Protein AF-Q4JM76-F1 (afdb_monomer_lite)

Secondary structure (DSSP, 8-state):
-TTS--B---TTS-S-PBPTTTSTTTS-HHHHHHHHHHHHHHHHHHHHHHHHHHHHTT-

Structure (mmCIF, N/CA/C/O backbone):
data_AF-Q4JM76-F1
#
_entry.id   AF-Q4JM76-F1
#
loop_
_atom_site.group_PDB
_atom_site.id
_atom_site.type_symbol
_atom_site.label_atom_id
_atom_site.label_alt_id
_atom_site.label_comp_id
_atom_site.label_asym_id
_atom_site.label_entity_id
_atom_site.label_seq_id
_atom_site.pdbx_PDB_ins_code
_atom_site.Cartn_x
_atom_site.Cartn_y
_atom_site.Cartn_z
_atom_site.occupancy
_atom_site.B_iso_or_equiv
_atom_site.auth_seq_id
_atom_site.auth_comp_id
_atom_site.auth_asym_id
_atom_site.auth_atom_id
_atom_site.pdbx_PDB_model_num
ATOM 1 N N . VAL A 1 1 ? -3.228 -7.308 -14.276 1.00 48.38 1 VAL A N 1
ATOM 2 C CA . VAL A 1 1 ? -3.744 -6.800 -15.572 1.00 48.38 1 VAL A CA 1
ATOM 3 C C . VAL A 1 1 ? -4.543 -7.939 -16.174 1.00 48.38 1 VAL A C 1
ATOM 5 O O . VAL A 1 1 ? -4.141 -9.068 -15.949 1.00 48.38 1 VAL A O 1
ATOM 8 N N . ASP A 1 2 ? -5.705 -7.685 -16.779 1.00 71.81 2 ASP A N 1
ATOM 9 C CA . ASP A 1 2 ? -6.578 -8.732 -17.355 1.00 71.81 2 ASP A CA 1
ATOM 10 C C . ASP A 1 2 ? -6.979 -9.871 -16.390 1.00 71.81 2 ASP A C 1
ATOM 12 O O . ASP A 1 2 ? -7.225 -11.001 -16.793 1.00 71.81 2 ASP A O 1
ATOM 16 N N . GLY A 1 3 ? -7.054 -9.573 -15.086 1.00 65.25 3 GLY A N 1
ATOM 17 C CA . GLY A 1 3 ? -7.331 -10.568 -14.041 1.00 65.25 3 GLY A CA 1
ATOM 18 C C . GLY A 1 3 ? -6.110 -11.375 -13.577 1.00 65.25 3 GLY A C 1
ATOM 19 O O . GLY A 1 3 ? -6.207 -12.070 -12.569 1.00 65.25 3 GLY A O 1
ATOM 20 N N . GLU A 1 4 ? -4.951 -11.230 -14.225 1.00 67.38 4 GLU A N 1
ATOM 21 C CA . GLU A 1 4 ? -3.690 -11.849 -13.806 1.00 67.38 4 GLU A CA 1
ATOM 22 C C . GLU A 1 4 ? -2.938 -10.993 -12.773 1.00 67.38 4 GLU A C 1
ATOM 24 O O . GLU A 1 4 ? -2.898 -9.748 -12.848 1.00 67.38 4 GLU A O 1
ATOM 29 N N . LEU A 1 5 ? -2.321 -11.677 -11.799 1.00 60.88 5 LEU A N 1
ATOM 30 C CA . LEU A 1 5 ? -1.510 -11.083 -10.738 1.00 60.88 5 LEU A CA 1
ATOM 31 C C . LEU A 1 5 ? -0.216 -10.523 -11.342 1.00 60.88 5 LEU A C 1
ATOM 33 O O . LEU A 1 5 ? 0.779 -11.203 -11.520 1.00 60.88 5 LEU A O 1
ATOM 37 N N . PHE A 1 6 ? -0.264 -9.248 -11.698 1.00 57.88 6 PHE A N 1
ATOM 38 C CA . PHE A 1 6 ? 0.805 -8.573 -12.437 1.00 57.88 6 PHE A CA 1
ATOM 39 C C . PHE A 1 6 ? 1.926 -8.036 -11.532 1.00 57.88 6 PHE A C 1
ATOM 41 O O . PHE A 1 6 ? 3.036 -7.759 -11.982 1.00 57.88 6 PHE A O 1
ATOM 48 N N . ALA A 1 7 ? 1.623 -7.858 -10.249 1.00 63.00 7 ALA A N 1
ATOM 49 C CA . ALA A 1 7 ? 2.571 -7.468 -9.223 1.00 63.00 7 ALA A CA 1
ATOM 50 C C . ALA A 1 7 ? 2.035 -7.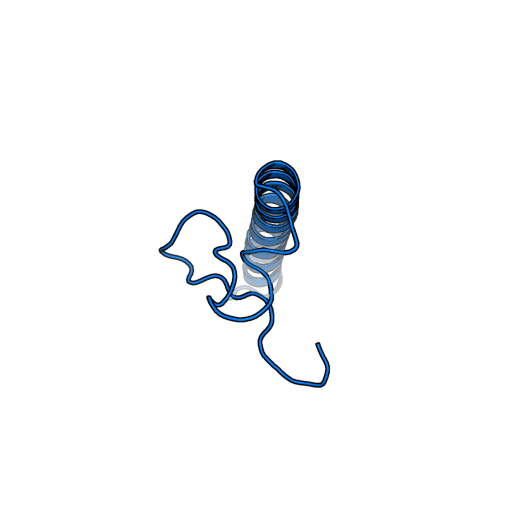944 -7.873 1.00 63.00 7 ALA A C 1
ATOM 52 O O . ALA A 1 7 ? 0.889 -7.649 -7.529 1.00 63.00 7 ALA A O 1
ATOM 53 N N . PHE A 1 8 ? 2.856 -8.654 -7.103 1.00 61.97 8 PHE A N 1
ATOM 54 C CA . PHE A 1 8 ? 2.473 -9.131 -5.780 1.00 61.97 8 PHE A CA 1
ATOM 55 C C . PHE A 1 8 ? 3.524 -8.759 -4.739 1.00 61.97 8 PHE A C 1
ATOM 57 O O . PHE A 1 8 ? 4.706 -8.603 -5.044 1.00 61.97 8 PHE A O 1
ATOM 64 N N . ARG A 1 9 ? 3.072 -8.573 -3.498 1.00 52.56 9 ARG A N 1
ATOM 65 C CA . ARG A 1 9 ? 3.935 -8.314 -2.348 1.00 52.56 9 ARG A CA 1
ATOM 66 C C . ARG A 1 9 ? 3.594 -9.316 -1.254 1.00 52.56 9 ARG A C 1
ATOM 68 O O . ARG A 1 9 ? 2.495 -9.285 -0.711 1.00 52.56 9 ARG A O 1
ATOM 75 N N . MET A 1 10 ? 4.535 -10.195 -0.924 1.00 58.91 10 MET A N 1
ATOM 76 C CA . MET A 1 10 ? 4.492 -10.947 0.332 1.00 58.91 10 MET A CA 1
ATOM 77 C C . MET A 1 10 ? 5.001 -10.028 1.437 1.00 58.91 10 MET A C 1
ATOM 79 O O . MET A 1 10 ? 6.040 -9.394 1.267 1.00 58.91 10 MET A O 1
ATOM 83 N N . GLY A 1 11 ? 4.304 -9.960 2.573 1.00 53.41 11 GLY A N 1
ATOM 84 C CA . GLY A 1 11 ? 4.658 -9.069 3.690 1.00 53.41 11 GLY A CA 1
ATOM 85 C C . GLY A 1 11 ? 6.075 -9.259 4.261 1.00 53.41 11 GLY A C 1
ATOM 86 O O . GLY A 1 11 ? 6.531 -8.426 5.039 1.00 53.41 11 GLY A O 1
ATOM 87 N N . THR A 1 12 ? 6.777 -10.324 3.867 1.00 56.44 12 THR A N 1
ATOM 88 C CA . THR A 1 12 ? 8.156 -10.662 4.246 1.00 56.44 12 THR A CA 1
ATOM 89 C C . THR A 1 12 ? 9.219 -10.340 3.187 1.00 56.44 12 THR A C 1
ATOM 91 O O . THR A 1 12 ? 10.401 -10.436 3.505 1.00 56.44 12 THR A O 1
ATOM 94 N N . VAL A 1 13 ? 8.855 -9.944 1.959 1.00 56.06 13 VAL A N 1
ATOM 95 C CA . VAL A 1 13 ? 9.812 -9.722 0.855 1.00 56.06 13 VAL A CA 1
ATOM 96 C C . VAL A 1 13 ? 9.857 -8.235 0.457 1.00 56.06 13 VAL A C 1
ATOM 98 O O . VA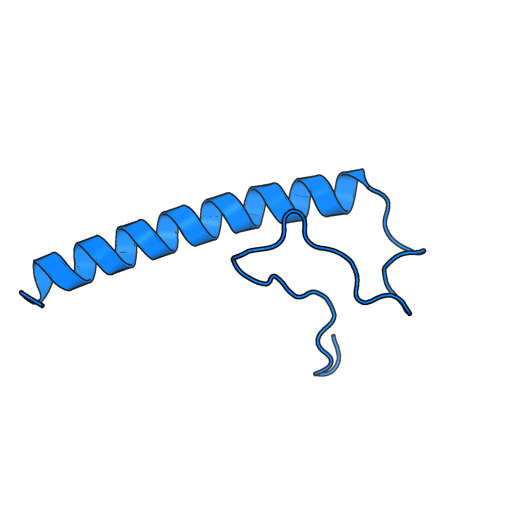L A 1 13 ? 8.839 -7.688 0.025 1.00 56.06 13 VAL A O 1
ATOM 101 N N . PRO A 1 14 ? 11.007 -7.549 0.589 1.00 56.88 14 PRO A N 1
ATOM 102 C CA . PRO A 1 14 ? 11.269 -6.2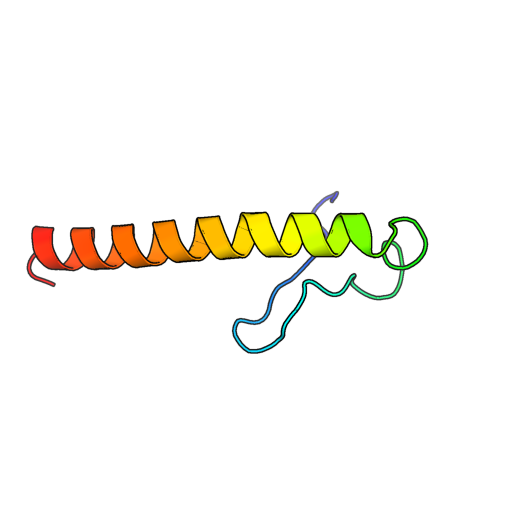58 -0.055 1.00 56.88 14 PRO A CA 1
ATOM 103 C C . PRO A 1 14 ? 12.034 -6.451 -1.385 1.00 56.88 14 PRO A C 1
ATOM 105 O O . PRO A 1 14 ? 12.876 -7.348 -1.422 1.00 56.88 14 PRO A O 1
ATOM 108 N N . PRO A 1 15 ? 11.898 -5.605 -2.434 1.00 61.88 15 PRO A N 1
ATOM 109 C CA . PRO A 1 15 ? 10.803 -4.728 -2.897 1.00 61.88 15 PRO A CA 1
ATOM 110 C C . PRO A 1 15 ? 9.782 -5.504 -3.770 1.00 61.88 15 PRO A C 1
ATOM 112 O O . PRO A 1 15 ? 9.876 -6.725 -3.884 1.00 61.88 15 PRO A O 1
ATOM 115 N N . ARG A 1 16 ? 8.797 -4.823 -4.395 1.00 58.69 16 ARG A N 1
ATOM 116 C CA . ARG A 1 16 ? 7.906 -5.446 -5.404 1.00 58.69 16 ARG A CA 1
ATOM 117 C C . ARG A 1 16 ? 8.770 -6.036 -6.525 1.00 58.69 16 ARG A C 1
ATOM 119 O O . ARG A 1 16 ? 9.301 -5.296 -7.349 1.00 58.69 16 ARG A O 1
ATOM 126 N N . HIS A 1 17 ? 8.896 -7.357 -6.556 1.00 61.25 17 HIS A N 1
ATOM 127 C CA . HIS A 1 17 ? 9.507 -8.037 -7.683 1.00 61.25 17 HIS A CA 1
ATOM 128 C C . HIS A 1 17 ? 8.443 -8.269 -8.760 1.00 61.25 17 HIS A C 1
ATOM 130 O O . HIS A 1 17 ? 7.326 -8.685 -8.437 1.00 61.25 17 HIS A O 1
ATOM 136 N N . PRO A 1 18 ? 8.753 -7.981 -10.033 1.00 55.81 18 PRO A N 1
ATOM 137 C CA . PRO A 1 18 ? 7.890 -8.378 -11.131 1.00 55.81 18 PRO A CA 1
ATOM 138 C C . PRO A 1 18 ? 7.740 -9.899 -11.128 1.00 55.81 18 PRO A C 1
ATOM 140 O O . PRO A 1 18 ? 8.737 -10.604 -10.969 1.00 55.81 18 PRO A O 1
ATOM 143 N N . ASP A 1 19 ? 6.524 -10.397 -11.357 1.00 61.19 19 ASP A N 1
ATOM 144 C CA . ASP A 1 19 ? 6.349 -11.805 -11.707 1.00 61.19 19 ASP A CA 1
ATOM 145 C C . ASP A 1 19 ? 7.115 -12.036 -13.021 1.00 61.19 19 ASP A C 1
ATOM 147 O O . ASP A 1 19 ? 6.914 -11.335 -14.027 1.00 61.19 19 ASP A O 1
ATOM 151 N N . VAL A 1 20 ? 8.135 -12.891 -12.948 1.00 52.47 20 VAL A N 1
ATOM 152 C CA . VAL A 1 20 ? 9.233 -12.965 -13.919 1.00 52.47 20 VAL A CA 1
ATOM 153 C C . VAL A 1 20 ? 8.734 -13.638 -15.198 1.00 52.47 20 VAL A C 1
ATOM 155 O O . VAL A 1 20 ? 8.892 -14.833 -15.404 1.00 52.47 20 VAL A O 1
ATOM 158 N N . GLY A 1 21 ? 8.111 -12.846 -16.065 1.00 51.91 21 GLY A N 1
ATOM 159 C CA . GLY A 1 21 ? 7.721 -13.259 -17.414 1.00 51.91 21 GLY A CA 1
ATOM 160 C C . GLY A 1 21 ? 7.409 -12.081 -18.334 1.00 51.91 21 GLY A C 1
ATOM 161 O O . GLY A 1 21 ? 7.883 -12.048 -19.464 1.00 51.91 21 GLY A O 1
ATOM 162 N N . LEU A 1 22 ? 6.682 -11.070 -17.839 1.00 49.47 22 LEU A N 1
ATOM 163 C CA . LEU A 1 22 ? 6.192 -9.960 -18.679 1.00 49.47 22 LEU A CA 1
ATOM 164 C C . LEU A 1 22 ? 6.656 -8.565 -18.226 1.00 49.47 22 LEU A C 1
ATOM 166 O O . LEU A 1 22 ? 6.794 -7.656 -19.045 1.00 49.47 22 LEU A O 1
ATOM 170 N N . CYS A 1 23 ? 6.926 -8.376 -16.929 1.00 54.97 23 CYS A N 1
ATOM 171 C CA . CYS A 1 23 ? 7.127 -7.039 -16.355 1.00 54.97 23 CYS A CA 1
ATOM 172 C C . CYS A 1 23 ? 8.576 -6.705 -15.966 1.00 54.97 23 CYS A C 1
ATOM 174 O O . CYS A 1 23 ? 8.938 -5.534 -15.864 1.00 54.97 23 CYS A O 1
ATOM 176 N N . GLY A 1 24 ? 9.423 -7.723 -15.780 1.00 56.31 24 GLY A N 1
ATOM 177 C CA . GLY A 1 24 ? 10.826 -7.527 -15.393 1.00 56.31 24 GLY A CA 1
ATOM 178 C C . GLY A 1 24 ? 11.711 -6.928 -16.485 1.00 56.31 24 GLY A C 1
ATOM 179 O O . GLY A 1 24 ? 12.750 -6.364 -16.171 1.00 56.31 24 GLY A O 1
ATOM 180 N N . HIS A 1 25 ? 11.295 -7.017 -17.752 1.00 57.28 25 HIS A N 1
ATOM 181 C CA . HIS A 1 25 ? 12.035 -6.474 -18.898 1.00 57.28 25 HIS A CA 1
ATOM 182 C C . HIS A 1 25 ? 11.503 -5.122 -19.399 1.00 57.28 25 HIS A C 1
ATOM 184 O O . HIS A 1 25 ? 12.217 -4.404 -20.090 1.00 57.28 25 HIS A O 1
ATOM 190 N N . THR A 1 26 ? 10.253 -4.769 -19.084 1.00 67.12 26 THR A N 1
ATOM 191 C CA . THR A 1 26 ? 9.573 -3.588 -19.649 1.00 67.12 26 THR A CA 1
ATOM 192 C C . THR A 1 26 ? 9.632 -2.362 -18.746 1.00 67.12 26 THR A C 1
ATOM 194 O O . THR A 1 26 ? 9.390 -1.248 -19.211 1.00 67.12 26 THR A O 1
ATOM 197 N N . ARG A 1 27 ? 9.956 -2.537 -17.460 1.00 68.88 27 ARG A N 1
ATOM 198 C CA . ARG A 1 27 ? 10.008 -1.452 -16.476 1.00 68.88 27 ARG A CA 1
ATOM 199 C C . ARG A 1 27 ? 11.354 -1.424 -15.772 1.00 68.88 27 ARG A C 1
ATOM 201 O O . ARG A 1 27 ? 11.871 -2.459 -15.365 1.00 68.88 27 ARG A O 1
ATOM 208 N N . ASN A 1 28 ? 11.918 -0.227 -15.651 1.00 76.00 28 ASN A N 1
ATOM 209 C CA . ASN A 1 28 ? 13.221 -0.016 -15.030 1.00 76.00 28 ASN A CA 1
ATOM 210 C C . ASN A 1 28 ? 13.142 -0.097 -13.493 1.00 76.00 28 ASN A C 1
ATOM 212 O O . ASN A 1 28 ? 12.064 -0.052 -12.902 1.00 76.00 28 ASN A O 1
ATOM 216 N N . GLN A 1 29 ? 14.302 -0.194 -12.841 1.00 72.62 29 GLN A N 1
ATOM 217 C CA . GLN A 1 29 ? 14.402 -0.285 -11.380 1.00 72.62 29 GLN A CA 1
ATOM 218 C C . GLN A 1 29 ? 13.742 0.910 -10.668 1.00 72.62 29 GLN A C 1
ATOM 220 O O . GLN A 1 29 ? 13.043 0.725 -9.679 1.00 72.62 29 GLN A O 1
ATOM 225 N N . GLN A 1 30 ? 13.876 2.117 -11.230 1.00 79.94 30 GLN A N 1
ATOM 226 C CA . GLN A 1 30 ? 13.283 3.336 -10.676 1.00 79.94 30 GLN A CA 1
ATOM 227 C C . GLN A 1 30 ? 11.755 3.244 -10.552 1.00 79.94 30 GLN A C 1
ATOM 229 O O . GLN A 1 30 ? 11.196 3.679 -9.549 1.00 79.94 30 GLN A O 1
ATOM 234 N N . TYR A 1 31 ? 11.077 2.650 -11.540 1.00 78.88 31 TYR A N 1
ATOM 235 C CA . TYR A 1 31 ? 9.637 2.411 -11.473 1.00 78.88 31 TYR A CA 1
ATOM 236 C C . TYR A 1 31 ? 9.262 1.532 -10.266 1.00 78.88 31 TYR A C 1
ATOM 238 O O . TYR A 1 31 ? 8.326 1.846 -9.530 1.00 78.88 31 TYR A O 1
ATOM 246 N N . TRP A 1 32 ? 10.007 0.447 -10.034 1.00 77.62 32 TRP A N 1
ATOM 247 C CA . TRP A 1 32 ? 9.750 -0.479 -8.927 1.00 77.62 32 TRP A CA 1
ATOM 248 C C . TRP A 1 32 ? 10.073 0.122 -7.558 1.00 77.62 32 TRP A C 1
ATOM 250 O O . TRP A 1 32 ? 9.365 -0.158 -6.585 1.00 77.62 32 TRP A O 1
ATOM 260 N N . ASP A 1 33 ? 11.087 0.982 -7.485 1.00 79.19 33 ASP A N 1
ATOM 261 C CA . ASP A 1 33 ? 11.433 1.710 -6.265 1.00 79.19 33 ASP A CA 1
ATOM 262 C C . ASP A 1 33 ? 10.315 2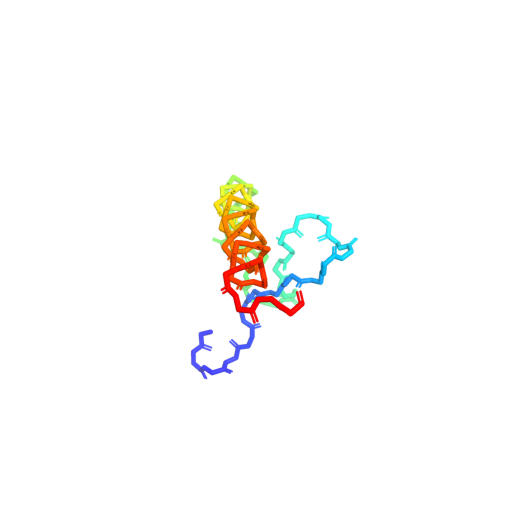.701 -5.888 1.00 79.19 33 ASP A C 1
ATOM 264 O O . ASP A 1 33 ? 9.869 2.719 -4.737 1.00 79.19 33 ASP A O 1
ATOM 268 N N . SER A 1 34 ? 9.779 3.450 -6.863 1.00 80.25 34 SER A N 1
ATOM 269 C CA . SER A 1 34 ? 8.629 4.344 -6.654 1.00 80.25 34 SER A CA 1
ATOM 270 C C . SER A 1 34 ? 7.365 3.584 -6.229 1.00 80.25 34 SER A C 1
ATOM 272 O O . SER A 1 34 ? 6.747 3.931 -5.223 1.00 80.25 34 SER A O 1
ATOM 274 N N . GLU A 1 35 ? 7.024 2.485 -6.911 1.00 79.94 35 GLU A N 1
ATOM 275 C CA . GLU A 1 35 ? 5.878 1.634 -6.541 1.00 79.94 35 GLU A CA 1
ATOM 276 C C . GLU A 1 35 ? 6.009 1.031 -5.137 1.00 79.94 35 GLU A C 1
ATOM 278 O O . GLU A 1 35 ? 5.012 0.834 -4.431 1.00 79.94 35 GLU A O 1
ATOM 283 N N . THR A 1 36 ? 7.234 0.704 -4.719 1.00 78.75 36 THR A N 1
ATOM 284 C CA . THR A 1 36 ? 7.501 0.168 -3.380 1.00 78.75 36 THR A CA 1
ATOM 285 C C . THR A 1 36 ? 7.300 1.242 -2.312 1.00 78.75 36 THR A C 1
ATOM 287 O O . THR A 1 36 ? 6.723 0.961 -1.254 1.00 78.75 36 THR A O 1
ATOM 290 N N . GLN A 1 37 ? 7.740 2.473 -2.577 1.00 80.81 37 GLN A N 1
ATOM 291 C CA . GLN A 1 37 ? 7.573 3.599 -1.663 1.00 80.81 37 GLN A CA 1
ATOM 292 C C . GLN A 1 37 ? 6.092 3.946 -1.453 1.00 80.81 37 GLN A C 1
ATOM 294 O O . GLN A 1 37 ? 5.646 4.051 -0.305 1.00 80.81 37 GLN A O 1
ATOM 299 N N . ASP A 1 38 ? 5.322 4.058 -2.537 1.00 80.69 38 ASP A N 1
ATOM 300 C CA . ASP A 1 38 ? 3.903 4.422 -2.475 1.00 80.69 38 ASP A CA 1
ATOM 301 C C . ASP A 1 38 ? 3.075 3.377 -1.723 1.00 80.69 38 ASP A C 1
ATOM 303 O O . ASP A 1 38 ? 2.273 3.717 -0.851 1.00 80.69 38 ASP A O 1
ATOM 307 N N . GLN A 1 39 ? 3.323 2.089 -1.956 1.00 79.88 39 GLN A N 1
ATOM 308 C CA . GLN A 1 39 ? 2.631 1.036 -1.210 1.00 79.88 39 GLN A CA 1
ATOM 309 C C . GLN A 1 39 ? 3.060 0.930 0.244 1.00 79.88 39 GLN A C 1
ATOM 311 O O . GLN A 1 39 ? 2.218 0.683 1.102 1.00 79.88 39 GLN A O 1
ATOM 316 N N . THR A 1 40 ? 4.343 1.132 0.552 1.00 79.94 40 THR A N 1
ATOM 317 C CA . THR A 1 40 ? 4.797 1.149 1.950 1.00 79.94 40 THR A CA 1
ATOM 318 C C . THR A 1 40 ? 4.084 2.253 2.729 1.00 79.94 40 THR A C 1
ATOM 320 O O . THR A 1 40 ? 3.693 2.056 3.883 1.00 79.94 40 THR A O 1
ATOM 323 N N . ARG A 1 41 ? 3.850 3.401 2.083 1.00 85.94 41 ARG A N 1
ATOM 324 C CA . ARG A 1 41 ? 3.044 4.486 2.641 1.00 85.94 41 ARG A CA 1
ATOM 325 C C . ARG A 1 41 ? 1.579 4.076 2.816 1.00 85.94 41 ARG A C 1
ATOM 327 O O . ARG A 1 41 ? 1.044 4.289 3.904 1.00 85.94 41 ARG A O 1
ATOM 334 N N . SER A 1 42 ? 0.953 3.473 1.806 1.00 81.69 42 SER A N 1
ATOM 335 C CA . SER A 1 42 ? -0.437 2.996 1.892 1.00 81.69 42 SER A CA 1
ATOM 336 C C . SER A 1 42 ? -0.628 1.964 3.004 1.00 81.69 42 SER A C 1
ATOM 338 O O . SER A 1 42 ? -1.481 2.146 3.863 1.00 81.69 42 SER A O 1
ATOM 340 N N . GLU A 1 43 ? 0.242 0.960 3.102 1.00 83.19 43 GLU A N 1
ATOM 341 C CA . GLU A 1 43 ? 0.183 -0.043 4.173 1.00 83.19 43 GLU A CA 1
ATOM 342 C C . GLU A 1 43 ? 0.370 0.553 5.568 1.00 83.19 43 GLU A C 1
ATOM 344 O O . GLU A 1 43 ? -0.184 0.050 6.548 1.00 83.19 43 GLU A O 1
ATOM 349 N N . GLN A 1 44 ? 1.194 1.596 5.703 1.00 84.62 44 GLN A N 1
ATOM 350 C CA . GLN A 1 44 ? 1.343 2.292 6.976 1.00 84.62 44 GLN A CA 1
ATOM 351 C C . GLN A 1 44 ? 0.048 3.025 7.351 1.00 84.62 44 GLN A C 1
ATOM 353 O O . GLN A 1 44 ? -0.343 3.007 8.521 1.00 84.62 44 GLN A O 1
ATOM 358 N N . ILE A 1 45 ? -0.613 3.656 6.378 1.00 87.25 45 ILE A N 1
ATOM 359 C CA . ILE A 1 45 ? -1.907 4.318 6.569 1.00 87.25 45 ILE A CA 1
ATOM 360 C C . ILE A 1 45 ? -2.975 3.284 6.937 1.00 87.25 45 ILE A C 1
ATOM 362 O O . ILE A 1 45 ? -3.659 3.468 7.940 1.00 87.25 45 ILE A O 1
ATOM 366 N N . ASP A 1 46 ? -3.054 2.167 6.218 1.00 87.38 46 ASP A N 1
ATOM 367 C CA . ASP A 1 46 ? -4.033 1.109 6.474 1.00 87.38 46 ASP A CA 1
ATOM 368 C C . ASP A 1 46 ? -3.830 0.467 7.845 1.00 87.38 46 ASP A C 1
ATOM 370 O O . ASP A 1 46 ? -4.789 0.305 8.599 1.00 87.38 46 ASP A O 1
ATOM 374 N N . ARG A 1 47 ? -2.579 0.195 8.242 1.00 88.38 47 ARG A N 1
ATOM 375 C CA . ARG A 1 47 ? -2.271 -0.292 9.596 1.00 88.38 47 ARG A CA 1
ATOM 376 C C . ARG A 1 47 ? -2.704 0.691 10.680 1.00 88.38 47 ARG A C 1
ATOM 378 O O . ARG A 1 47 ? -3.269 0.272 11.690 1.00 88.38 47 ARG A O 1
ATOM 385 N N . ARG A 1 48 ? -2.460 1.993 10.490 1.00 91.12 48 ARG A N 1
ATOM 386 C CA . ARG A 1 48 ? -2.902 3.032 11.437 1.00 91.12 48 ARG A CA 1
ATOM 387 C C . ARG A 1 48 ? -4.421 3.110 11.498 1.00 91.12 48 ARG A C 1
ATOM 389 O O . ARG A 1 48 ? -4.973 3.140 12.593 1.00 91.12 48 ARG A O 1
ATOM 396 N N . ASN A 1 49 ? -5.084 3.106 10.348 1.00 89.25 49 ASN A N 1
ATOM 397 C CA . ASN A 1 49 ? -6.537 3.155 10.257 1.00 89.25 49 ASN A CA 1
ATOM 398 C C . ASN A 1 49 ? -7.164 1.934 10.928 1.00 89.25 49 ASN A C 1
ATOM 400 O O . ASN A 1 49 ? -8.080 2.090 11.727 1.00 89.25 49 ASN A O 1
ATOM 404 N N . HIS A 1 50 ? -6.622 0.741 10.694 1.00 89.19 50 HIS A N 1
ATOM 405 C CA . HIS A 1 50 ? -7.095 -0.481 11.331 1.00 89.19 50 HIS A CA 1
ATOM 406 C C . HIS A 1 50 ? -6.933 -0.430 12.857 1.00 89.19 50 HIS A C 1
ATOM 408 O O . HIS A 1 50 ? -7.890 -0.690 13.579 1.00 89.19 50 HIS A O 1
ATOM 414 N N . ALA A 1 51 ? -5.778 0.016 13.364 1.00 88.25 51 ALA A N 1
ATOM 415 C CA . ALA A 1 51 ? -5.565 0.196 14.802 1.00 88.25 51 ALA A CA 1
ATOM 416 C C . ALA A 1 51 ? -6.503 1.254 15.419 1.00 88.25 51 ALA A C 1
ATOM 418 O O . ALA A 1 51 ? -6.970 1.097 16.547 1.00 88.25 51 ALA A O 1
ATOM 419 N N . ILE A 1 52 ? -6.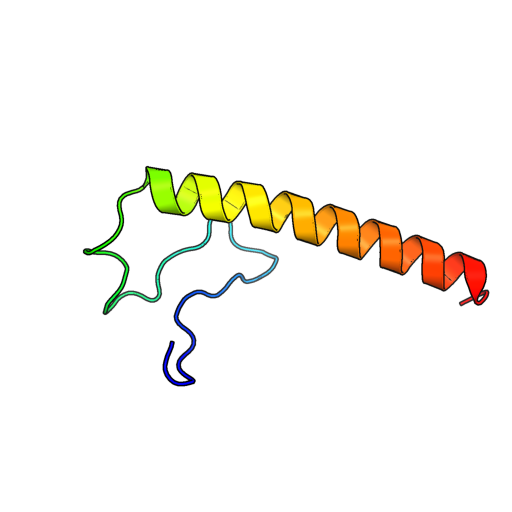800 2.338 14.693 1.00 90.31 52 ILE A N 1
ATOM 420 C CA . ILE A 1 52 ? -7.775 3.352 15.119 1.00 90.31 52 ILE A CA 1
ATOM 421 C C . ILE A 1 52 ? -9.183 2.755 15.166 1.00 90.31 52 ILE A C 1
ATOM 423 O O . ILE A 1 52 ? -9.909 3.005 16.125 1.00 90.31 52 ILE A O 1
ATOM 427 N N . MET A 1 53 ? -9.571 1.971 14.160 1.00 91.75 53 MET A N 1
ATOM 428 C CA . MET A 1 53 ? -10.883 1.327 14.106 1.00 91.75 53 MET A CA 1
ATOM 429 C C . MET A 1 53 ? -11.050 0.314 15.240 1.00 91.75 53 MET A C 1
ATOM 431 O O . MET A 1 53 ? -12.060 0.373 15.931 1.00 91.75 53 MET A O 1
ATOM 435 N N . GLN A 1 54 ? -10.041 -0.516 15.518 1.00 87.44 54 GLN A N 1
ATOM 436 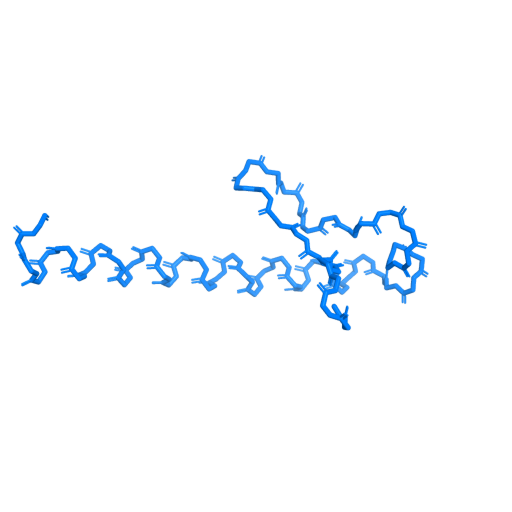C CA . GLN A 1 54 ? -10.054 -1.431 16.667 1.00 87.44 54 GLN A CA 1
ATOM 437 C C . GLN A 1 54 ? -10.300 -0.681 17.984 1.00 87.44 54 GLN A C 1
ATOM 439 O O . GLN A 1 54 ? -11.223 -1.007 18.725 1.00 87.44 54 GLN A O 1
ATOM 444 N N . ARG A 1 55 ? -9.581 0.427 18.215 1.00 87.00 55 ARG A N 1
ATOM 445 C CA . ARG A 1 55 ? -9.792 1.282 19.398 1.00 87.00 55 ARG A CA 1
ATOM 446 C C . ARG A 1 55 ? -11.174 1.936 19.443 1.00 87.00 55 ARG A C 1
ATOM 448 O O . ARG A 1 55 ? -11.713 2.118 20.525 1.00 87.00 55 ARG A O 1
ATOM 455 N N . ARG A 1 56 ? -11.741 2.329 18.295 1.00 87.12 56 ARG A N 1
ATOM 456 C CA . ARG A 1 56 ? -13.082 2.945 18.219 1.00 87.12 56 ARG A CA 1
ATOM 457 C C . ARG A 1 56 ? -14.199 1.948 18.493 1.00 87.12 56 ARG A C 1
ATOM 459 O O . ARG A 1 56 ? -15.206 2.329 19.078 1.00 87.12 56 ARG A O 1
ATOM 466 N N . TYR A 1 57 ? -14.024 0.705 18.063 1.00 88.62 57 TYR A N 1
ATOM 467 C CA . TYR A 1 57 ? -15.006 -0.358 18.252 1.00 88.62 57 TYR A CA 1
ATOM 468 C C . TYR A 1 57 ? -14.751 -1.202 19.509 1.00 88.62 57 TYR A C 1
ATOM 470 O O . TYR A 1 57 ? -15.463 -2.181 19.712 1.00 88.62 57 TYR A O 1
ATOM 478 N N . ASN A 1 58 ? -13.790 -0.811 20.363 1.00 80.00 58 ASN A N 1
ATOM 479 C CA . ASN A 1 58 ? -13.351 -1.561 21.549 1.00 80.00 58 ASN A CA 1
ATOM 480 C C . ASN A 1 58 ? -13.084 -3.047 21.248 1.00 80.00 58 ASN A C 1
ATOM 482 O O . ASN A 1 58 ? -13.495 -3.926 22.007 1.00 80.00 58 ASN A O 1
ATOM 486 N N . GLN A 1 59 ? -12.434 -3.304 20.113 1.00 65.81 59 GLN A N 1
ATOM 487 C CA . GLN A 1 59 ? -11.974 -4.627 19.694 1.00 65.81 59 GLN A CA 1
ATOM 488 C C . GLN A 1 59 ? -10.520 -4.856 20.094 1.00 65.81 59 GLN A C 1
ATOM 490 O O . GLN A 1 59 ? -9.743 -3.870 20.095 1.00 65.81 59 GLN A O 1
#

InterPro domains:
  IPR011162 MHC classes I/II-like antigen recognition protein [SSF54452] (25-59)

Sequence (59 aa):
VDGELFAFRMGTVPPRHPDVGLCGHTRNQQYWDSETQDQTRSEQIDRRNHAIMQRRYNQ

Organism: Gallus gallus (NCBI:txid9031)

Foldseek 3Di:
DVPDCQWDDDPPDPDTDGPPDPPNPPDDPVVRVVVRVVVVVVVVVVVVVVVVVCVVVVD

pLDDT: mean 71.98, std 13.4, range [48.38, 91.75]

Radius of gyration: 15.14 Å; chains: 1; bounding box: 29×18×41 Å